Protein AF-A0A660QHD5-F1 (afdb_monomer_lite)

Structure (mmCIF, N/CA/C/O backbone):
data_AF-A0A660QHD5-F1
#
_entry.id   AF-A0A660QHD5-F1
#
loop_
_atom_site.group_PDB
_atom_site.id
_atom_site.type_symbol
_atom_site.label_atom_id
_atom_site.label_alt_id
_atom_site.label_comp_id
_atom_site.label_asym_id
_atom_site.label_entity_id
_atom_site.label_seq_id
_atom_site.pdbx_PDB_ins_code
_atom_site.Cartn_x
_atom_site.Cartn_y
_atom_site.Cartn_z
_atom_site.occupancy
_atom_site.B_iso_or_equiv
_atom_site.auth_seq_id
_atom_site.auth_comp_id
_atom_site.auth_asym_id
_atom_site.auth_atom_id
_atom_site.pdbx_PDB_model_num
ATOM 1 N N . PRO A 1 1 ? -28.240 9.156 -3.556 1.00 62.09 1 PRO A N 1
ATOM 2 C CA . PRO A 1 1 ? -27.267 8.287 -4.270 1.00 62.09 1 PRO A CA 1
ATOM 3 C C . PRO A 1 1 ? -25.881 8.454 -3.629 1.00 62.09 1 PRO A C 1
ATOM 5 O O . PRO A 1 1 ? -25.528 9.585 -3.309 1.00 62.09 1 PRO A O 1
ATOM 8 N N . ILE A 1 2 ? -25.130 7.370 -3.405 1.00 67.56 2 ILE A N 1
ATOM 9 C CA . ILE A 1 2 ? -23.756 7.435 -2.871 1.00 67.56 2 ILE A CA 1
ATOM 10 C C . ILE A 1 2 ? -22.797 7.793 -4.011 1.00 67.56 2 ILE A C 1
ATOM 12 O O . ILE A 1 2 ? -22.868 7.207 -5.089 1.00 67.56 2 ILE A O 1
ATOM 16 N N . ARG A 1 3 ? -21.908 8.764 -3.779 1.00 69.94 3 ARG A N 1
ATOM 17 C CA . ARG A 1 3 ? -20.845 9.154 -4.711 1.00 69.94 3 ARG A CA 1
ATOM 18 C C . ARG A 1 3 ? -19.514 9.093 -3.973 1.00 69.94 3 ARG A C 1
ATOM 20 O O . ARG A 1 3 ? -19.281 9.891 -3.073 1.00 69.94 3 ARG A O 1
ATOM 27 N N . ILE A 1 4 ? -18.654 8.172 -4.387 1.00 75.94 4 ILE A N 1
ATOM 28 C CA . ILE A 1 4 ? -17.278 8.049 -3.906 1.00 75.94 4 ILE A CA 1
ATOM 29 C C . ILE A 1 4 ? -16.394 8.382 -5.103 1.00 75.94 4 ILE A C 1
ATOM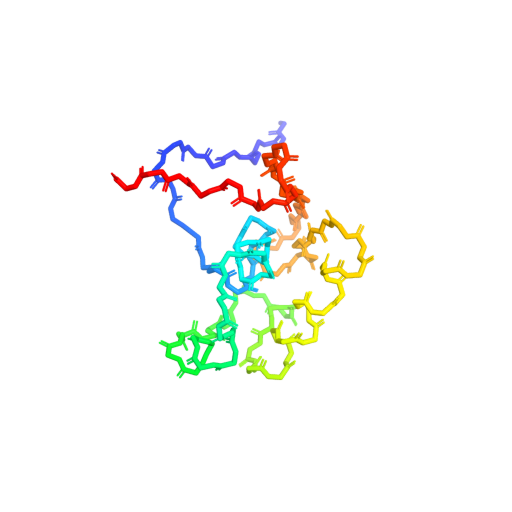 31 O O . ILE A 1 4 ? -16.367 7.639 -6.080 1.00 75.94 4 ILE A O 1
ATOM 35 N N . ALA A 1 5 ? -15.766 9.554 -5.077 1.00 71.94 5 ALA A N 1
ATOM 36 C CA . ALA A 1 5 ? -14.899 10.012 -6.155 1.00 71.94 5 ALA A CA 1
ATOM 37 C C . ALA A 1 5 ? -13.766 10.863 -5.582 1.00 71.94 5 ALA A C 1
ATOM 39 O O . ALA A 1 5 ? -14.017 11.925 -5.011 1.00 71.94 5 ALA A O 1
ATOM 40 N N . ALA A 1 6 ? -12.529 10.412 -5.774 1.00 78.44 6 ALA A N 1
ATOM 41 C CA . ALA A 1 6 ? -11.354 11.253 -5.604 1.00 78.44 6 ALA A CA 1
ATOM 42 C C . ALA A 1 6 ? -11.258 12.198 -6.811 1.00 78.44 6 ALA A C 1
ATOM 44 O O . ALA A 1 6 ? -11.342 11.762 -7.961 1.00 78.44 6 ALA A O 1
ATOM 45 N N . ARG A 1 7 ? -11.115 13.501 -6.565 1.00 85.62 7 ARG A N 1
ATOM 46 C CA . ARG A 1 7 ? -10.837 14.468 -7.638 1.00 85.62 7 ARG A CA 1
ATOM 47 C C . ARG A 1 7 ? -9.353 14.392 -8.017 1.00 85.62 7 ARG A C 1
ATOM 49 O O . ARG A 1 7 ? -8.547 14.066 -7.144 1.00 85.62 7 ARG A O 1
ATOM 56 N N . PRO A 1 8 ? -8.959 14.718 -9.259 1.00 86.75 8 PRO A N 1
ATOM 57 C CA . PRO A 1 8 ? -7.546 14.881 -9.597 1.00 86.75 8 PRO A CA 1
ATOM 58 C C . PRO A 1 8 ? -6.828 15.773 -8.573 1.00 86.75 8 PRO A C 1
ATOM 60 O O . PRO A 1 8 ? -7.369 16.800 -8.168 1.00 86.75 8 PRO A O 1
ATOM 63 N N . GLY A 1 9 ? -5.648 15.342 -8.119 1.00 87.00 9 GLY A N 1
ATOM 64 C CA . GLY A 1 9 ? -4.891 16.008 -7.052 1.00 87.00 9 GLY A CA 1
ATOM 65 C C . GLY A 1 9 ? -5.296 15.630 -5.619 1.00 87.00 9 GLY A C 1
ATOM 66 O O . GLY A 1 9 ? -4.685 16.120 -4.675 1.00 87.00 9 GLY A O 1
ATOM 67 N N . THR A 1 10 ? -6.289 14.755 -5.424 1.00 88.56 10 THR A N 1
ATOM 68 C CA . THR A 1 10 ? -6.606 14.209 -4.091 1.00 88.56 10 THR A CA 1
ATOM 69 C C . THR A 1 10 ? -5.465 13.310 -3.624 1.00 88.56 10 THR A C 1
ATOM 71 O O . THR A 1 10 ? -5.107 12.359 -4.319 1.00 88.56 10 THR A O 1
ATOM 74 N N . LEU A 1 11 ? -4.925 13.593 -2.440 1.00 88.62 11 LEU A N 1
ATOM 75 C CA . LEU A 1 11 ? -3.916 12.761 -1.794 1.00 88.62 11 LEU A CA 1
ATOM 76 C C . LEU A 1 11 ? -4.585 11.763 -0.851 1.00 88.62 11 LEU A C 1
ATOM 78 O O . LEU A 1 11 ? -5.553 12.093 -0.168 1.00 88.62 11 LEU A O 1
ATOM 82 N N . VAL A 1 12 ? -4.052 10.549 -0.833 1.00 90.44 12 VAL A N 1
ATOM 83 C CA . VAL A 1 12 ? -4.453 9.466 0.063 1.00 90.44 12 VAL A CA 1
ATOM 84 C C . VAL A 1 12 ? -3.198 8.788 0.577 1.00 90.44 12 VAL A C 1
ATOM 86 O O . VAL A 1 12 ? -2.187 8.738 -0.131 1.00 90.44 12 VAL A O 1
ATOM 89 N N . ASP A 1 13 ? -3.267 8.240 1.785 1.00 95.12 13 ASP A N 1
ATOM 90 C CA . ASP A 1 13 ? -2.113 7.561 2.346 1.00 95.12 13 ASP A CA 1
ATOM 91 C C . ASP A 1 13 ? -1.817 6.277 1.568 1.00 95.12 13 ASP A C 1
ATOM 93 O O . ASP A 1 13 ? -2.692 5.487 1.183 1.00 95.12 13 ASP A O 1
ATOM 97 N N . ILE A 1 14 ? -0.536 6.110 1.261 1.00 95.75 14 ILE A N 1
ATOM 98 C CA . ILE A 1 14 ? -0.086 5.147 0.262 1.00 95.75 14 ILE A CA 1
ATOM 99 C C . ILE A 1 14 ? -0.231 3.697 0.743 1.00 95.75 14 ILE A C 1
ATOM 101 O O . ILE A 1 14 ? -0.412 2.792 -0.069 1.00 95.75 14 ILE A O 1
ATOM 105 N N . HIS A 1 15 ? -0.184 3.461 2.056 1.00 97.56 15 HIS A N 1
ATOM 106 C CA . HIS A 1 15 ? -0.252 2.120 2.641 1.00 97.56 15 HIS A CA 1
ATOM 107 C C . HIS A 1 15 ? -1.665 1.537 2.673 1.00 97.56 15 HIS A C 1
ATOM 109 O O . HIS A 1 15 ? -1.806 0.315 2.712 1.00 97.56 15 HIS A O 1
ATOM 115 N N . CYS A 1 16 ? -2.696 2.383 2.644 1.00 96.56 16 CYS A N 1
ATOM 116 C CA . CYS A 1 16 ? -4.087 1.980 2.858 1.00 96.56 16 CYS A CA 1
ATOM 117 C C . CYS A 1 16 ? -5.023 2.326 1.694 1.00 96.56 16 CYS A C 1
ATOM 119 O O . CYS A 1 16 ? -6.236 2.247 1.837 1.00 96.56 16 CYS A O 1
ATOM 121 N N . SER A 1 17 ? -4.479 2.692 0.533 1.00 96.19 17 SER A N 1
ATOM 122 C CA . SER A 1 17 ? -5.245 2.890 -0.700 1.00 96.19 17 SER A CA 1
ATOM 123 C C . SER A 1 17 ? -4.873 1.838 -1.743 1.00 96.19 17 SER A C 1
ATOM 125 O O . SER A 1 17 ? -3.717 1.430 -1.849 1.00 96.19 17 SER A O 1
ATOM 127 N N . SER A 1 18 ? -5.838 1.405 -2.558 1.00 96.38 18 SER A N 1
ATOM 128 C CA . SER A 1 18 ? -5.584 0.403 -3.608 1.00 96.38 18 SER A CA 1
ATOM 129 C C . SER A 1 18 ? -4.494 0.857 -4.595 1.00 96.38 18 SER A C 1
ATOM 131 O O . SER A 1 18 ? -3.545 0.119 -4.851 1.00 96.38 18 SER A O 1
ATOM 133 N N . THR A 1 19 ? -4.551 2.100 -5.083 1.00 95.25 19 THR A N 1
ATOM 134 C CA . THR A 1 19 ? -3.509 2.677 -5.952 1.00 95.25 19 THR A CA 1
ATOM 135 C C . THR A 1 19 ? -2.154 2.766 -5.252 1.00 95.25 19 THR A C 1
ATOM 137 O O . THR A 1 19 ? -1.132 2.430 -5.851 1.00 95.25 19 THR A O 1
ATOM 140 N N . GLY A 1 20 ? -2.126 3.179 -3.981 1.00 95.69 20 GLY A N 1
ATOM 141 C CA . GLY A 1 20 ? -0.888 3.265 -3.212 1.00 95.69 20 GLY A CA 1
ATOM 142 C C . GLY A 1 20 ? -0.230 1.901 -3.010 1.00 95.69 20 GLY A C 1
ATOM 143 O O . GLY A 1 20 ? 0.973 1.758 -3.217 1.00 95.69 20 GLY A O 1
ATOM 144 N N . LYS A 1 21 ? -1.019 0.859 -2.743 1.00 97.44 21 LYS A N 1
ATOM 145 C CA . LYS A 1 21 ? -0.530 -0.523 -2.664 1.00 97.44 21 LYS A CA 1
ATOM 146 C C . LYS A 1 21 ? 0.032 -1.035 -3.987 1.00 97.44 21 LYS A C 1
ATOM 148 O O . LYS A 1 21 ? 1.087 -1.664 -3.980 1.00 97.44 21 LYS A O 1
ATOM 153 N N . VAL A 1 22 ? -0.615 -0.735 -5.119 1.00 97.50 22 VAL A N 1
ATOM 154 C CA . VAL A 1 22 ? -0.049 -1.026 -6.451 1.00 97.50 22 VAL A CA 1
ATOM 155 C C . VAL A 1 22 ? 1.300 -0.325 -6.616 1.00 97.50 22 VAL A C 1
ATOM 157 O O . VAL A 1 22 ? 2.271 -0.951 -7.039 1.00 97.50 22 VAL A O 1
ATOM 160 N N . PHE A 1 23 ? 1.398 0.945 -6.227 1.00 96.31 23 PHE A N 1
ATOM 161 C CA . PHE A 1 23 ? 2.654 1.686 -6.305 1.00 96.31 23 PHE A CA 1
ATOM 162 C C . PHE A 1 23 ? 3.745 1.061 -5.420 1.00 96.31 23 PHE A C 1
ATOM 164 O O . PHE A 1 23 ? 4.845 0.776 -5.890 1.00 96.31 23 PHE A O 1
ATOM 171 N N . LEU A 1 24 ? 3.442 0.747 -4.162 1.00 97.00 24 LEU A N 1
ATOM 172 C CA . LEU A 1 24 ? 4.379 0.065 -3.266 1.00 97.00 24 LEU A CA 1
ATOM 173 C C . LEU A 1 24 ? 4.826 -1.302 -3.809 1.00 97.00 24 LEU A C 1
ATOM 175 O O . LEU A 1 24 ? 5.980 -1.694 -3.633 1.00 97.00 24 LEU A O 1
ATOM 179 N N . ALA A 1 25 ? 3.928 -2.025 -4.479 1.00 97.50 25 ALA A N 1
ATOM 180 C CA . ALA A 1 25 ? 4.201 -3.354 -5.002 1.00 97.50 25 ALA A CA 1
ATOM 181 C C . ALA A 1 25 ? 5.042 -3.349 -6.280 1.00 97.50 25 ALA A C 1
ATOM 183 O O . ALA A 1 25 ? 5.972 -4.152 -6.390 1.00 97.50 25 ALA A O 1
ATOM 184 N N . PHE A 1 26 ? 4.751 -2.465 -7.230 1.00 96.69 26 PHE A N 1
ATOM 185 C CA . PHE A 1 26 ? 5.350 -2.523 -8.567 1.00 96.69 26 PHE A CA 1
ATOM 186 C C . PHE A 1 26 ? 6.326 -1.382 -8.867 1.00 96.69 26 PHE A C 1
ATOM 188 O O . PHE A 1 26 ? 7.122 -1.502 -9.794 1.00 96.69 26 PHE A O 1
ATOM 195 N N . CYS A 1 27 ? 6.292 -0.297 -8.091 1.00 95.25 27 CYS A N 1
ATOM 196 C CA . CYS A 1 27 ? 7.059 0.916 -8.371 1.00 95.25 27 CYS A CA 1
ATOM 197 C C . CYS A 1 27 ? 8.195 1.172 -7.372 1.00 95.25 27 CYS A C 1
ATOM 199 O O . CYS A 1 27 ? 9.153 1.858 -7.721 1.00 95.25 27 CYS A O 1
ATOM 201 N N . ILE A 1 28 ? 8.121 0.618 -6.156 1.00 96.00 28 ILE A N 1
ATOM 202 C CA . ILE A 1 28 ? 9.150 0.791 -5.124 1.00 96.00 28 ILE A CA 1
ATOM 203 C C . ILE A 1 28 ? 10.119 -0.408 -5.101 1.00 96.00 28 ILE A C 1
ATOM 205 O O . ILE A 1 28 ? 9.698 -1.515 -4.754 1.00 96.00 28 ILE A O 1
ATOM 209 N N . PRO A 1 29 ? 11.424 -0.210 -5.389 1.00 94.50 29 PRO A N 1
ATOM 210 C CA . PRO A 1 29 ? 12.417 -1.291 -5.367 1.00 94.50 29 PRO A CA 1
ATOM 211 C C . PRO A 1 29 ? 12.687 -1.856 -3.965 1.00 94.50 29 PRO A C 1
ATOM 213 O O . PRO A 1 29 ? 12.806 -3.066 -3.792 1.00 94.50 29 PRO A O 1
ATOM 216 N N . GLU A 1 30 ? 12.741 -0.990 -2.946 1.00 97.31 30 GLU A N 1
ATOM 217 C CA . GLU A 1 30 ? 13.000 -1.362 -1.547 1.00 97.31 30 GLU A CA 1
ATOM 218 C C . GLU A 1 30 ? 11.786 -1.054 -0.646 1.00 97.31 30 GLU A C 1
ATOM 220 O O . GLU A 1 30 ? 11.847 -0.163 0.212 1.00 97.31 30 GLU A O 1
ATOM 225 N N . PRO A 1 31 ? 10.657 -1.777 -0.796 1.00 96.62 31 PRO A N 1
ATOM 226 C CA . PRO A 1 31 ? 9.401 -1.427 -0.132 1.00 96.62 31 PRO A CA 1
ATOM 227 C C . PRO A 1 31 ? 9.520 -1.439 1.390 1.00 96.62 31 PRO A C 1
ATOM 229 O O . PRO A 1 31 ? 8.946 -0.583 2.052 1.00 96.62 31 PRO A O 1
ATOM 232 N N . ARG A 1 32 ? 10.322 -2.344 1.967 1.00 97.94 32 ARG A N 1
ATOM 233 C CA . ARG A 1 32 ? 10.551 -2.384 3.420 1.00 97.94 32 ARG A CA 1
ATOM 234 C C . ARG A 1 32 ? 11.223 -1.111 3.928 1.00 97.94 32 ARG A C 1
ATOM 236 O O . ARG A 1 32 ? 10.840 -0.616 4.983 1.00 97.94 32 ARG A O 1
ATOM 243 N N . LYS A 1 33 ? 12.234 -0.603 3.218 1.00 98.19 33 LYS A N 1
ATOM 244 C CA . LYS A 1 33 ? 12.943 0.621 3.611 1.00 98.19 33 LYS A CA 1
ATOM 245 C C . LYS A 1 33 ? 12.024 1.831 3.488 1.00 98.19 33 LYS A C 1
ATOM 247 O O . LYS A 1 33 ? 11.980 2.632 4.410 1.00 98.19 33 LYS A O 1
ATOM 252 N N . PHE A 1 34 ? 11.249 1.899 2.408 1.0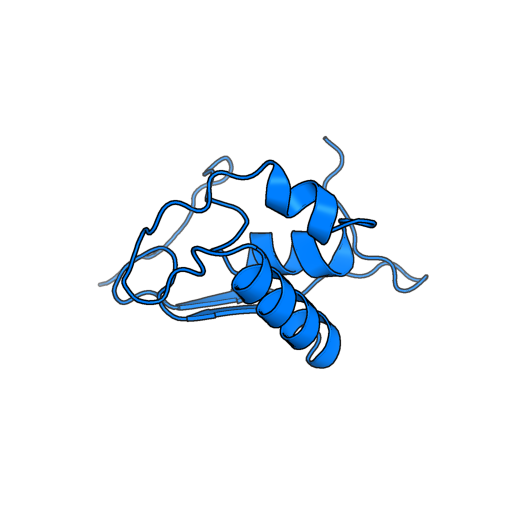0 97.81 34 PHE A N 1
ATOM 253 C CA . PHE A 1 34 ? 10.258 2.951 2.197 1.00 97.81 34 PHE A CA 1
ATOM 254 C C . PHE A 1 34 ? 9.150 2.927 3.260 1.00 97.81 34 PHE A C 1
ATOM 256 O O . PHE A 1 34 ? 8.860 3.942 3.872 1.00 97.81 34 PHE A O 1
ATOM 263 N N . CYS A 1 35 ? 8.583 1.759 3.576 1.00 97.69 35 CYS A N 1
ATOM 264 C CA . CYS A 1 35 ? 7.521 1.656 4.582 1.00 97.69 35 CYS A CA 1
ATOM 265 C C . CYS A 1 35 ? 7.986 2.062 5.987 1.00 97.69 35 CYS A C 1
ATOM 267 O O . CYS A 1 35 ? 7.181 2.550 6.769 1.00 97.69 35 CYS A O 1
ATOM 269 N N . LYS A 1 36 ? 9.278 1.910 6.311 1.00 98.06 36 LYS A N 1
ATOM 270 C CA . LYS A 1 36 ? 9.844 2.388 7.585 1.00 98.06 36 LYS A CA 1
ATOM 271 C C . LYS A 1 36 ? 9.868 3.915 7.714 1.00 98.06 36 LYS A C 1
ATOM 273 O O . LYS A 1 36 ? 10.069 4.399 8.821 1.00 98.06 36 LYS A O 1
ATOM 278 N N . THR A 1 37 ? 9.707 4.661 6.619 1.00 97.69 37 THR A N 1
ATOM 279 C CA . THR A 1 37 ? 9.650 6.132 6.638 1.00 97.69 37 THR A CA 1
ATOM 280 C C . THR A 1 37 ? 8.221 6.670 6.591 1.00 97.69 37 THR A C 1
ATOM 282 O O . THR A 1 37 ? 8.045 7.884 6.591 1.00 97.69 37 THR A O 1
ATOM 285 N N . LEU A 1 38 ? 7.214 5.798 6.489 1.00 96.75 38 LEU A N 1
ATOM 286 C CA . LEU A 1 38 ? 5.813 6.198 6.406 1.00 96.75 38 LEU A CA 1
ATOM 287 C C . LEU A 1 38 ? 5.204 6.365 7.796 1.00 96.75 38 LEU A C 1
ATOM 289 O O . LEU A 1 38 ? 5.497 5.597 8.712 1.00 96.75 38 LEU A O 1
ATOM 293 N N . ASP A 1 39 ? 4.289 7.322 7.908 1.00 96.50 39 ASP A N 1
ATOM 294 C CA . ASP A 1 39 ? 3.292 7.320 8.969 1.00 96.50 39 ASP A CA 1
ATOM 295 C C . ASP A 1 39 ? 2.206 6.294 8.612 1.00 96.50 39 ASP A C 1
ATOM 297 O O . ASP A 1 39 ? 1.479 6.453 7.633 1.00 96.50 39 ASP A O 1
ATOM 301 N N . LEU A 1 40 ? 2.127 5.210 9.386 1.00 97.69 40 LEU A N 1
ATOM 302 C CA . LEU A 1 40 ? 1.138 4.142 9.211 1.00 97.69 40 LEU A CA 1
ATOM 303 C C . LEU A 1 40 ? -0.073 4.352 10.127 1.00 97.69 40 LEU A C 1
ATOM 305 O O . LEU A 1 40 ? -0.577 3.408 10.742 1.00 97.69 40 LEU A O 1
ATOM 309 N N . SER A 1 41 ? -0.521 5.601 10.234 1.00 96.81 41 SER A N 1
ATOM 310 C CA . SER A 1 41 ? -1.671 5.975 11.047 1.00 96.81 41 SER A CA 1
ATOM 311 C C . SER A 1 41 ? -2.929 5.183 10.656 1.00 96.81 41 SER A C 1
ATOM 313 O O . SER A 1 41 ? -3.182 4.942 9.468 1.00 96.81 41 SER A O 1
ATOM 315 N N . PRO A 1 42 ? -3.726 4.741 11.646 1.00 97.81 42 PRO A N 1
ATOM 316 C CA . PRO A 1 42 ? -4.975 4.043 11.391 1.00 97.81 42 PRO A CA 1
ATOM 317 C C . PRO A 1 42 ? -6.044 5.016 10.883 1.00 97.81 42 PRO A C 1
ATOM 319 O O . PRO A 1 42 ? -6.316 6.031 11.517 1.00 97.81 42 PRO A O 1
ATOM 322 N N . HIS A 1 43 ? -6.718 4.652 9.793 1.00 96.56 43 HIS A N 1
ATOM 323 C CA . HIS A 1 43 ? -7.924 5.344 9.310 1.00 96.56 43 HIS A CA 1
ATOM 324 C C . HIS A 1 43 ? -9.198 4.567 9.649 1.00 96.56 43 HIS A C 1
ATOM 326 O O . HIS A 1 43 ? -10.275 5.126 9.846 1.00 96.56 43 HIS A O 1
ATOM 332 N N . THR A 1 44 ? -9.068 3.248 9.750 1.00 97.00 44 THR A N 1
ATOM 333 C CA . THR A 1 44 ? -10.125 2.297 10.076 1.00 97.00 44 THR A CA 1
ATOM 334 C C . THR A 1 44 ? -9.545 1.143 10.898 1.00 97.00 44 THR A C 1
ATOM 336 O O . THR A 1 44 ? -8.334 1.008 11.066 1.00 97.00 44 THR A O 1
ATOM 339 N N . LYS A 1 45 ? -10.412 0.237 11.358 1.00 97.31 45 LYS A N 1
ATOM 340 C CA . LYS A 1 45 ? -9.988 -1.011 12.012 1.00 97.31 45 LYS A CA 1
ATOM 341 C C . LYS A 1 45 ? -9.244 -1.989 11.086 1.00 97.31 45 LYS A C 1
ATOM 343 O O . LYS A 1 45 ? -8.630 -2.920 11.592 1.00 97.31 45 LYS A O 1
ATOM 348 N N . ASN A 1 46 ? -9.344 -1.814 9.765 1.00 97.56 46 ASN A N 1
ATOM 349 C CA . ASN A 1 46 ? -8.708 -2.696 8.785 1.00 97.56 46 ASN A CA 1
ATOM 350 C C . ASN A 1 46 ? -7.383 -2.118 8.263 1.00 97.56 46 ASN A C 1
ATOM 352 O O . ASN A 1 46 ? -6.640 -2.835 7.600 1.00 97.56 46 ASN A O 1
ATOM 356 N N . THR A 1 47 ? -7.071 -0.847 8.554 1.00 98.38 47 THR A N 1
ATOM 357 C CA . THR A 1 47 ? -5.829 -0.206 8.106 1.00 98.38 47 THR A CA 1
ATOM 358 C C . THR A 1 47 ? -4.608 -1.005 8.557 1.00 98.38 47 THR A C 1
ATOM 360 O O . THR A 1 47 ? -4.461 -1.328 9.736 1.00 98.38 47 THR A O 1
ATOM 363 N N . HIS A 1 48 ? -3.691 -1.285 7.633 1.00 98.25 48 HIS A N 1
ATOM 364 C CA . HIS A 1 48 ? -2.403 -1.885 7.967 1.00 98.25 48 HIS A CA 1
ATOM 365 C C . HIS A 1 48 ? -1.512 -0.876 8.704 1.00 98.25 48 HIS A C 1
ATOM 367 O O . HIS A 1 48 ? -0.938 0.013 8.087 1.00 98.25 48 HIS A O 1
ATOM 373 N N . THR A 1 49 ? -1.364 -1.022 10.018 1.00 98.25 49 THR A N 1
ATOM 374 C CA . THR A 1 49 ? -0.614 -0.072 10.864 1.00 98.25 49 THR A CA 1
ATOM 375 C C . THR A 1 49 ? 0.830 -0.486 11.154 1.00 98.25 49 THR A C 1
ATOM 377 O O . THR A 1 49 ? 1.541 0.191 11.893 1.00 98.25 49 THR A O 1
ATOM 380 N N . THR A 1 50 ? 1.294 -1.604 10.589 1.00 98.56 50 THR A N 1
ATOM 381 C CA . THR A 1 50 ? 2.668 -2.095 10.761 1.00 98.56 50 THR A CA 1
ATOM 382 C C . THR A 1 50 ? 3.341 -2.319 9.418 1.00 98.56 50 THR A C 1
ATOM 384 O O . THR A 1 50 ? 2.697 -2.680 8.430 1.00 98.56 50 THR A O 1
ATOM 387 N N . VAL A 1 51 ? 4.664 -2.149 9.387 1.00 98.50 51 VAL A N 1
ATOM 388 C CA . VAL A 1 51 ? 5.470 -2.392 8.183 1.00 98.50 51 VAL A CA 1
ATOM 389 C C . VAL A 1 51 ? 5.269 -3.825 7.688 1.00 98.50 51 VAL A C 1
ATOM 391 O O . VAL A 1 51 ? 5.130 -4.053 6.491 1.00 98.50 51 VAL A O 1
ATOM 394 N N . GLU A 1 52 ? 5.196 -4.792 8.596 1.00 98.62 52 GLU A N 1
ATOM 395 C CA . GLU A 1 52 ? 4.979 -6.205 8.288 1.00 98.62 52 GLU A CA 1
ATOM 396 C C . GLU A 1 52 ? 3.618 -6.448 7.624 1.00 98.62 52 GLU A C 1
ATOM 398 O O . GLU A 1 52 ? 3.552 -7.175 6.632 1.00 98.62 52 GLU A O 1
ATOM 403 N N . ALA A 1 53 ? 2.548 -5.812 8.115 1.00 98.44 53 ALA A N 1
ATOM 404 C CA . ALA A 1 53 ? 1.222 -5.924 7.510 1.00 98.44 53 ALA A CA 1
ATOM 405 C C . ALA A 1 53 ? 1.191 -5.317 6.099 1.00 98.44 53 ALA A C 1
ATOM 407 O O . ALA A 1 53 ? 0.675 -5.935 5.165 1.00 98.44 53 ALA A O 1
ATOM 408 N N . VAL A 1 54 ? 1.811 -4.146 5.914 1.00 98.44 54 VAL A N 1
ATOM 409 C CA . VAL A 1 54 ? 1.925 -3.508 4.593 1.00 98.44 54 VAL A CA 1
ATOM 410 C C . VAL A 1 54 ? 2.722 -4.390 3.629 1.00 98.44 54 VAL A C 1
ATOM 412 O O . VAL A 1 54 ? 2.293 -4.605 2.497 1.00 98.44 54 VAL A O 1
ATOM 415 N N . LEU A 1 55 ? 3.843 -4.962 4.077 1.00 98.56 55 LEU A N 1
ATOM 416 C CA . LEU A 1 55 ? 4.670 -5.851 3.257 1.00 98.56 55 LEU A CA 1
ATOM 417 C C . LEU A 1 55 ? 3.947 -7.132 2.848 1.00 98.56 55 LEU A C 1
ATOM 419 O O . LEU A 1 55 ? 4.091 -7.558 1.703 1.00 98.56 55 LEU A O 1
ATOM 423 N N . LYS A 1 56 ? 3.136 -7.710 3.738 1.00 98.38 56 LYS A N 1
ATOM 424 C CA . LYS A 1 56 ? 2.281 -8.848 3.392 1.00 98.38 56 LYS A CA 1
ATOM 425 C C . LYS A 1 56 ? 1.281 -8.470 2.294 1.00 98.38 56 LYS A C 1
ATOM 427 O O . LYS A 1 56 ? 1.168 -9.178 1.297 1.00 98.38 56 LYS A O 1
ATOM 432 N N . GLY A 1 57 ? 0.630 -7.312 2.425 1.00 97.81 57 GLY A N 1
ATOM 433 C CA . GLY A 1 57 ? -0.278 -6.796 1.396 1.00 97.81 57 GLY A CA 1
ATOM 434 C C . GLY A 1 57 ? 0.415 -6.521 0.055 1.00 97.81 57 GLY A C 1
ATOM 435 O O . GLY A 1 57 ? -0.170 -6.745 -1.005 1.00 97.81 57 GLY A O 1
ATOM 436 N N . ILE A 1 58 ? 1.677 -6.081 0.076 1.00 98.19 58 ILE A N 1
ATOM 437 C CA . ILE A 1 58 ? 2.504 -5.912 -1.130 1.00 98.19 58 ILE A CA 1
ATOM 438 C C . ILE A 1 58 ? 2.769 -7.260 -1.812 1.00 98.19 58 ILE A C 1
ATOM 440 O O . ILE A 1 58 ? 2.656 -7.358 -3.035 1.00 98.19 58 ILE A O 1
ATOM 444 N N . GLU A 1 59 ? 3.115 -8.298 -1.051 1.00 98.19 59 GLU A N 1
ATOM 445 C CA . GLU A 1 59 ? 3.347 -9.641 -1.593 1.00 98.19 59 GLU A CA 1
ATOM 446 C C . GLU A 1 59 ? 2.074 -10.225 -2.220 1.00 98.19 59 GLU A C 1
ATOM 448 O O . GLU A 1 59 ? 2.105 -10.702 -3.357 1.00 98.19 59 GLU A O 1
ATOM 453 N N . GLU A 1 60 ? 0.941 -10.108 -1.526 1.00 98.06 60 GLU A N 1
ATOM 454 C CA . GLU A 1 60 ? -0.374 -10.506 -2.041 1.00 98.06 60 GLU A CA 1
ATOM 455 C C . GLU A 1 60 ? -0.711 -9.756 -3.339 1.00 98.06 60 GLU A C 1
ATOM 457 O O . GLU A 1 60 ? -1.093 -10.375 -4.334 1.00 98.06 60 GLU A O 1
ATOM 462 N N . THR A 1 61 ? -0.465 -8.442 -3.367 1.00 98.06 61 THR A N 1
ATOM 463 C CA . THR A 1 61 ? -0.672 -7.588 -4.546 1.00 98.06 61 THR A CA 1
ATOM 464 C C .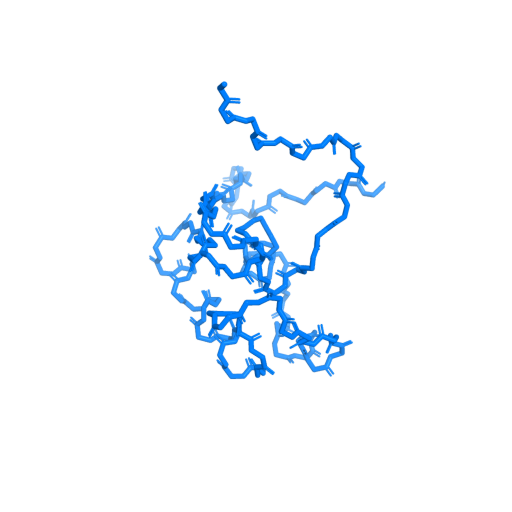 THR A 1 61 ? 0.162 -8.048 -5.744 1.00 98.06 61 THR A C 1
ATOM 466 O O . THR A 1 61 ? -0.358 -8.158 -6.856 1.00 98.06 61 THR A O 1
ATOM 469 N N . ARG A 1 62 ? 1.446 -8.369 -5.532 1.00 97.25 62 ARG A N 1
ATOM 470 C CA . ARG A 1 62 ? 2.331 -8.895 -6.588 1.00 97.25 62 ARG A CA 1
ATOM 471 C C . ARG A 1 62 ? 1.844 -10.239 -7.115 1.00 97.25 62 ARG A C 1
ATOM 473 O O . ARG A 1 62 ? 1.848 -10.448 -8.323 1.00 97.25 62 ARG A O 1
ATOM 480 N N . LYS A 1 63 ? 1.415 -11.130 -6.217 1.00 97.88 63 LYS A N 1
ATOM 481 C CA . LYS A 1 63 ? 0.943 -12.474 -6.569 1.00 97.88 63 LYS A CA 1
ATOM 482 C C . LYS A 1 63 ? -0.333 -12.440 -7.413 1.00 97.88 63 LYS A C 1
ATOM 484 O O . LYS A 1 63 ? -0.458 -13.242 -8.333 1.00 97.88 63 LYS A O 1
ATOM 489 N N . GLN A 1 64 ? -1.272 -11.549 -7.096 1.00 97.44 64 GLN A N 1
ATOM 490 C CA . GLN A 1 64 ? -2.574 -11.491 -7.775 1.00 97.44 64 GLN A CA 1
ATOM 491 C C . GLN A 1 64 ? -2.623 -10.512 -8.960 1.00 97.44 64 GLN A C 1
ATOM 493 O O . GLN A 1 64 ? -3.521 -10.611 -9.791 1.00 97.44 64 GLN A O 1
ATOM 498 N N . GLY A 1 65 ? -1.676 -9.573 -9.057 1.00 97.25 65 GLY A N 1
ATOM 499 C CA . GLY A 1 65 ? -1.612 -8.592 -10.148 1.00 97.25 65 GLY A CA 1
ATOM 500 C C . GLY A 1 65 ? -2.522 -7.370 -9.973 1.00 97.25 65 GLY A C 1
ATOM 501 O O . GLY A 1 65 ? -2.642 -6.561 -10.887 1.00 97.25 65 GLY A O 1
ATOM 502 N N . TYR A 1 66 ? -3.152 -7.208 -8.812 1.00 98.06 66 TYR A N 1
ATOM 503 C CA . TYR A 1 66 ? -3.979 -6.056 -8.444 1.00 98.06 66 TYR A CA 1
ATOM 504 C C . TYR A 1 66 ? -3.908 -5.830 -6.930 1.00 98.06 66 TYR A C 1
ATOM 506 O O . TYR A 1 66 ? -3.469 -6.708 -6.193 1.00 98.06 66 TYR A O 1
ATOM 514 N N . ALA A 1 67 ? -4.342 -4.675 -6.438 1.00 98.00 67 ALA A N 1
ATOM 515 C CA . ALA A 1 67 ? -4.469 -4.393 -5.013 1.00 98.00 67 ALA A CA 1
ATOM 516 C C . ALA A 1 67 ? -5.907 -4.026 -4.657 1.00 98.00 67 ALA A C 1
ATOM 518 O O . ALA A 1 67 ? -6.6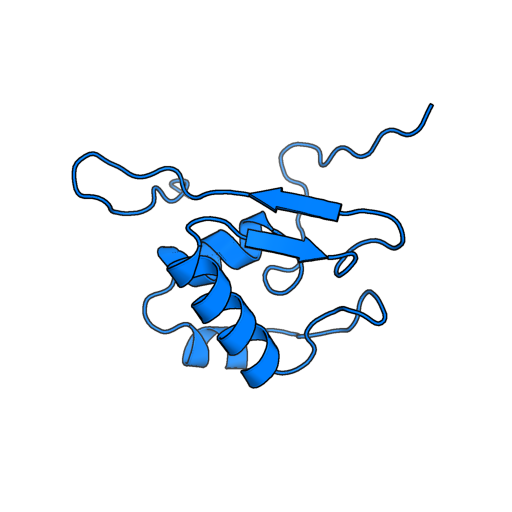15 -3.405 -5.452 1.00 98.00 67 ALA A O 1
ATOM 519 N N . MET A 1 68 ? -6.303 -4.357 -3.431 1.00 96.94 68 MET A N 1
ATOM 520 C CA . MET A 1 68 ? -7.576 -3.948 -2.852 1.00 96.94 68 MET A CA 1
ATOM 521 C C . MET A 1 68 ? -7.343 -3.083 -1.615 1.00 96.94 68 MET A C 1
ATOM 52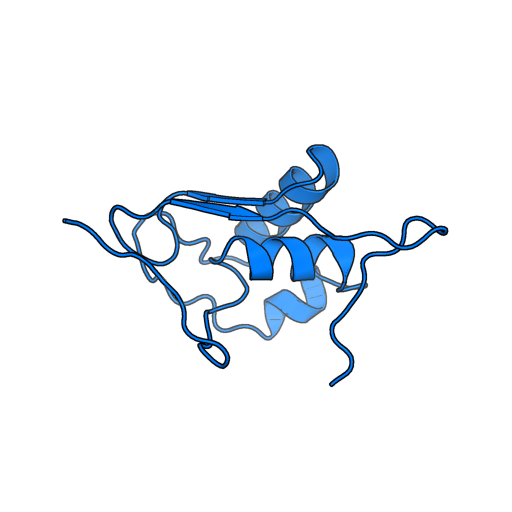3 O O . MET A 1 68 ? -6.414 -3.316 -0.839 1.00 96.94 68 MET A O 1
ATOM 527 N N . ASP A 1 69 ? -8.189 -2.074 -1.470 1.00 95.75 69 ASP A N 1
ATOM 528 C CA . ASP A 1 69 ? -8.453 -1.375 -0.215 1.00 95.75 69 ASP A CA 1
ATOM 529 C C . ASP A 1 69 ? -9.718 -2.011 0.372 1.00 95.75 69 ASP A C 1
ATOM 531 O O . ASP A 1 69 ? -10.824 -1.802 -0.140 1.00 95.75 69 ASP A O 1
ATOM 535 N N . GLU A 1 70 ? -9.537 -2.852 1.391 1.00 96.50 70 GLU A N 1
ATOM 536 C CA . GLU A 1 70 ? -10.593 -3.630 2.047 1.00 96.50 70 GLU A CA 1
ATOM 537 C C . GLU A 1 70 ? -11.202 -2.862 3.226 1.00 96.50 70 GLU A C 1
ATOM 539 O O . GLU A 1 70 ? -11.244 -3.336 4.365 1.00 96.50 70 GLU A O 1
ATOM 544 N N . VAL A 1 71 ? -11.722 -1.665 2.942 1.00 96.62 71 VAL A N 1
ATOM 545 C CA . VAL A 1 71 ? -12.241 -0.737 3.962 1.00 96.62 71 VAL A CA 1
ATOM 546 C C . VAL A 1 71 ? -11.128 -0.271 4.892 1.00 96.62 71 VAL A C 1
ATOM 548 O O . VAL A 1 71 ? -11.290 -0.239 6.106 1.00 96.62 71 VAL A O 1
ATOM 551 N N . GLU A 1 72 ? -9.976 0.053 4.319 1.00 97.12 72 GLU A N 1
ATOM 552 C CA . GLU A 1 72 ? -8.769 0.441 5.035 1.00 97.12 72 GLU A CA 1
ATOM 553 C C . GLU A 1 72 ? -8.640 1.951 5.156 1.00 97.12 72 GLU A C 1
ATOM 555 O O . GLU A 1 72 ? -8.170 2.401 6.198 1.00 97.12 72 GLU A O 1
ATOM 560 N N . TYR A 1 73 ? -9.069 2.721 4.149 1.00 95.25 73 TYR A N 1
ATOM 561 C CA . TYR A 1 73 ? -8.986 4.187 4.181 1.00 95.25 73 TYR A CA 1
ATOM 562 C C . TYR A 1 73 ? -10.292 4.862 4.619 1.00 95.25 73 TYR A C 1
ATOM 564 O O . TYR A 1 73 ? -10.287 5.685 5.528 1.00 95.25 73 TYR A O 1
ATOM 572 N N . VAL A 1 74 ? -11.435 4.502 4.022 1.00 93.75 74 VAL A N 1
ATOM 573 C CA . VAL A 1 74 ? -12.739 5.097 4.371 1.00 93.75 74 VAL A CA 1
ATOM 574 C C . VAL A 1 74 ? -13.719 4.002 4.802 1.00 93.75 74 VAL A C 1
ATOM 576 O O . VAL A 1 74 ? -13.944 3.057 4.042 1.00 93.75 74 VAL A O 1
ATOM 579 N N . PRO A 1 75 ? -14.359 4.111 5.985 1.00 93.75 75 PRO A N 1
ATOM 580 C CA . PRO A 1 75 ? -15.383 3.163 6.412 1.00 93.75 75 PRO A CA 1
ATOM 581 C C . PRO A 1 75 ? -16.497 2.984 5.372 1.00 93.75 75 PRO A C 1
ATOM 583 O O . PRO A 1 75 ? -17.062 3.951 4.868 1.00 93.75 75 PRO A O 1
ATOM 586 N N . GLY A 1 76 ? -16.834 1.729 5.071 1.00 92.31 76 GLY A N 1
ATOM 587 C CA . GLY A 1 76 ? -17.871 1.378 4.096 1.00 92.31 76 GLY A CA 1
ATOM 588 C C . GLY A 1 76 ? -17.454 1.504 2.626 1.00 92.31 76 GLY A C 1
ATOM 589 O O . GLY A 1 76 ? -18.295 1.296 1.753 1.00 92.31 76 GLY A O 1
ATOM 590 N N . VAL A 1 77 ? -16.187 1.811 2.335 1.00 93.31 77 VAL A N 1
ATOM 591 C CA . VAL A 1 77 ? -15.664 1.946 0.970 1.00 93.31 77 VAL A CA 1
ATOM 592 C C . VAL A 1 77 ? -14.658 0.844 0.682 1.00 93.31 77 VAL A C 1
ATOM 594 O O . VAL A 1 77 ? -13.775 0.586 1.488 1.00 93.31 77 VAL A O 1
ATOM 597 N N . ARG A 1 78 ? -14.775 0.212 -0.486 1.00 94.94 78 ARG A N 1
ATOM 598 C CA . ARG A 1 78 ? -13.748 -0.679 -1.030 1.00 94.94 78 ARG A CA 1
ATOM 599 C C . ARG A 1 78 ? -13.290 -0.163 -2.378 1.00 94.94 78 ARG A C 1
ATOM 601 O O . ARG A 1 78 ? -14.118 0.282 -3.174 1.00 94.94 78 ARG A O 1
ATOM 608 N N . CYS A 1 79 ? -11.995 -0.270 -2.642 1.00 94.69 79 CYS A N 1
ATOM 609 C CA . CYS A 1 79 ? -11.409 0.118 -3.922 1.00 94.69 79 CYS A CA 1
ATOM 610 C C . CYS A 1 79 ? -10.544 -1.016 -4.476 1.00 94.69 79 CYS A C 1
ATOM 612 O O . CYS A 1 79 ? -9.987 -1.806 -3.716 1.00 94.69 79 CYS A O 1
ATOM 614 N N . ILE A 1 80 ? -10.388 -1.061 -5.797 1.00 96.94 80 ILE A N 1
ATOM 615 C CA . ILE A 1 80 ? -9.480 -1.976 -6.493 1.00 96.94 80 ILE A CA 1
ATOM 616 C C . ILE A 1 80 ? -8.629 -1.184 -7.486 1.00 96.94 80 ILE A C 1
ATOM 618 O O . ILE A 1 80 ? -9.125 -0.254 -8.124 1.00 96.94 80 ILE A O 1
ATOM 622 N N . ALA A 1 81 ? -7.359 -1.553 -7.619 1.00 96.62 81 ALA A N 1
ATOM 623 C CA . ALA A 1 81 ? -6.436 -0.964 -8.582 1.00 96.62 81 ALA A CA 1
ATOM 624 C C . ALA A 1 81 ? -5.532 -2.045 -9.181 1.00 96.62 81 ALA A C 1
ATOM 626 O O . ALA A 1 81 ? -5.165 -2.995 -8.496 1.00 96.62 81 ALA A O 1
ATOM 627 N N . ALA A 1 82 ? -5.136 -1.880 -10.439 1.00 97.25 82 ALA A N 1
ATOM 628 C CA . ALA A 1 82 ? -4.172 -2.743 -11.117 1.00 97.25 82 ALA A CA 1
ATOM 629 C C . ALA A 1 82 ? -3.072 -1.879 -11.757 1.00 97.25 82 ALA A C 1
ATOM 631 O O . ALA A 1 82 ? -3.354 -0.746 -12.161 1.00 97.25 82 ALA A O 1
ATOM 632 N N . PRO A 1 83 ? -1.823 -2.368 -11.836 1.00 96.69 83 PRO A N 1
ATOM 633 C CA . PRO A 1 83 ? -0.755 -1.640 -12.497 1.00 96.69 83 PRO A CA 1
ATOM 634 C C . PRO A 1 83 ? -1.004 -1.586 -14.007 1.00 96.69 83 PRO A C 1
ATOM 636 O O . PRO A 1 83 ? -1.411 -2.569 -14.625 1.00 96.69 83 PRO A O 1
ATOM 639 N N . VAL A 1 84 ? -0.692 -0.446 -14.618 1.00 95.81 84 VAL A N 1
ATOM 640 C CA . VAL A 1 84 ? -0.553 -0.354 -16.074 1.00 95.81 84 VAL A CA 1
ATOM 641 C C . VAL A 1 84 ? 0.900 -0.657 -16.408 1.00 95.81 84 VAL A C 1
ATOM 643 O O . VAL A 1 84 ? 1.797 0.019 -15.905 1.00 95.81 84 VAL A O 1
ATOM 646 N N . LEU A 1 85 ? 1.139 -1.680 -17.225 1.00 94.69 85 LEU A N 1
ATOM 647 C CA . LEU A 1 85 ? 2.483 -2.139 -17.574 1.00 94.69 85 LEU A CA 1
ATOM 648 C C . LEU A 1 85 ? 2.878 -1.662 -18.975 1.00 94.69 85 LEU A C 1
ATOM 650 O O . LEU A 1 85 ? 2.044 -1.610 -19.879 1.00 94.69 85 LEU A O 1
ATOM 654 N N . ASN A 1 86 ? 4.155 -1.336 -19.165 1.00 94.31 86 ASN A N 1
ATOM 655 C CA . ASN A 1 86 ? 4.717 -1.114 -20.495 1.00 94.31 86 ASN A CA 1
ATOM 656 C C . ASN A 1 86 ? 5.012 -2.445 -21.215 1.00 94.31 86 ASN A C 1
ATOM 658 O O . ASN A 1 86 ? 4.856 -3.528 -20.651 1.00 94.31 86 ASN A O 1
ATOM 662 N N . SER A 1 87 ? 5.496 -2.373 -22.458 1.00 95.44 87 SER A N 1
ATOM 663 C CA . SER A 1 87 ? 5.846 -3.551 -23.270 1.00 95.44 87 SER A CA 1
ATOM 664 C C . SER A 1 87 ? 6.948 -4.435 -22.672 1.00 95.44 87 SER A C 1
ATOM 666 O O . SER A 1 87 ? 7.115 -5.569 -23.107 1.00 95.44 87 SER A O 1
ATOM 668 N N . TYR A 1 88 ? 7.699 -3.930 -21.690 1.00 93.75 88 TYR A N 1
ATOM 669 C CA . TYR A 1 88 ? 8.746 -4.661 -20.974 1.00 93.75 88 TYR A CA 1
ATOM 670 C C . TYR A 1 88 ? 8.246 -5.272 -19.655 1.00 93.75 88 TYR A C 1
ATOM 672 O O . TYR A 1 88 ? 9.037 -5.850 -18.916 1.00 93.75 88 TYR A O 1
ATOM 680 N N . GLY A 1 89 ? 6.953 -5.133 -19.336 1.00 90.50 89 GLY A N 1
ATOM 681 C CA . GLY A 1 89 ? 6.358 -5.634 -18.094 1.00 90.50 89 GLY A CA 1
ATOM 682 C C . GLY A 1 89 ? 6.594 -4.743 -16.870 1.00 90.50 89 GLY A C 1
ATOM 683 O O . GLY A 1 89 ? 6.235 -5.134 -15.762 1.00 90.50 89 GLY A O 1
ATOM 684 N N . ASN A 1 90 ? 7.158 -3.544 -17.044 1.00 92.19 90 ASN A N 1
ATOM 685 C CA . ASN A 1 90 ? 7.390 -2.609 -15.943 1.00 92.19 90 ASN A CA 1
ATOM 686 C C . ASN A 1 90 ? 6.161 -1.729 -15.718 1.00 92.19 90 ASN A C 1
ATOM 688 O O . ASN A 1 90 ? 5.579 -1.222 -16.681 1.00 92.19 90 ASN A O 1
ATOM 692 N N . ALA A 1 91 ? 5.795 -1.504 -14.455 1.00 93.81 91 ALA A N 1
ATOM 693 C CA . ALA A 1 91 ? 4.709 -0.593 -14.123 1.00 93.81 91 ALA A CA 1
ATOM 694 C C . ALA A 1 91 ? 5.053 0.844 -14.520 1.00 93.81 91 ALA A C 1
ATOM 696 O O . ALA A 1 91 ? 6.128 1.361 -14.208 1.00 93.81 91 ALA A O 1
ATOM 697 N N . LEU A 1 92 ? 4.116 1.483 -15.216 1.00 91.31 92 LEU A N 1
ATOM 698 C CA . LEU A 1 92 ? 4.202 2.889 -15.558 1.00 91.31 92 LEU A CA 1
ATOM 699 C C . LEU A 1 92 ? 4.016 3.723 -14.295 1.00 91.31 92 LEU A C 1
ATOM 701 O O . LEU A 1 92 ? 3.033 3.581 -13.567 1.00 91.31 92 LEU A O 1
ATOM 705 N N . GLN A 1 93 ? 4.969 4.615 -14.064 1.00 77.19 93 GLN A N 1
ATOM 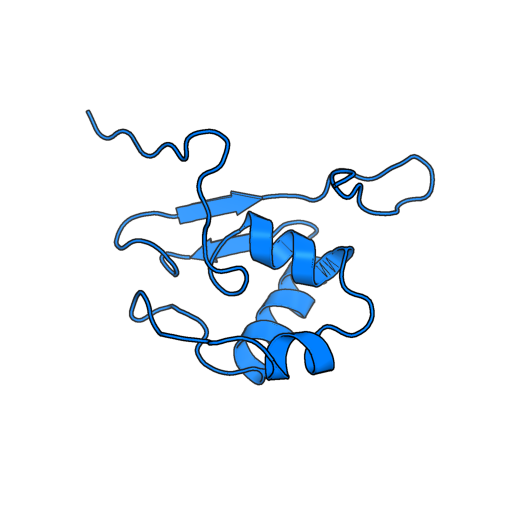706 C CA . GLN A 1 93 ? 4.888 5.632 -13.029 1.00 77.19 93 GLN A CA 1
ATOM 707 C C . GLN A 1 93 ? 4.479 6.945 -13.696 1.00 77.19 93 GLN A C 1
ATOM 709 O O . GLN A 1 93 ? 5.003 7.250 -14.772 1.00 77.19 93 GLN A O 1
ATOM 714 N N . PRO A 1 94 ? 3.563 7.728 -13.101 1.00 65.81 94 PRO A N 1
ATOM 715 C CA . PRO A 1 94 ? 3.340 9.092 -13.549 1.00 65.81 94 PRO A CA 1
ATOM 716 C C . PRO A 1 94 ? 4.678 9.833 -13.514 1.00 65.81 94 PRO A C 1
ATOM 718 O O . PRO A 1 94 ? 5.346 9.847 -12.480 1.00 65.81 94 PRO A O 1
ATOM 721 N N . SER A 1 95 ? 5.090 10.405 -14.644 1.00 58.28 95 SER A N 1
ATOM 722 C CA . SER A 1 95 ? 6.179 11.377 -14.656 1.00 58.28 95 SER A CA 1
ATOM 723 C C . SER A 1 95 ? 5.757 12.541 -13.763 1.00 58.28 95 SER A C 1
ATOM 725 O O . SER A 1 95 ? 4.683 13.103 -13.990 1.00 58.28 95 SER A O 1
ATOM 727 N N . ALA A 1 96 ? 6.558 12.822 -12.734 1.00 48.38 96 ALA A N 1
ATOM 728 C CA . ALA A 1 96 ? 6.392 13.998 -11.885 1.00 48.38 96 ALA A CA 1
ATOM 729 C C . ALA A 1 96 ? 6.388 15.288 -12.717 1.00 48.38 96 ALA A C 1
ATOM 731 O O . ALA A 1 96 ? 7.126 15.331 -13.731 1.00 48.38 96 ALA A O 1
#

Secondary structure (DSSP, 8-state):
-----PPTT----TTSSHHHHHHHHHT-SSHHHHHTTS----SSTTS--SHHHHHHHHHHHHHHTSEEEESSSSTT-EEEE-PPB-TTSPBPPPP-

Foldseek 3Di:
DDDDDDDPVDDDFLLQAFVSLQCLQFPDPCSLVVLVPDQQDFQDPPRDRDSVSSVVQSVVCNVVQKHKNPCGHPHPDIDIGGFDADPVRHGDDPDD

Sequence (96 aa):
PIRIAARPGTLVDIHCSSTGKVFLAFCIPEPRKFCKTLDLSPHTKNTHTTVEAVLKGIEETRKQGYAMDEVEYVPGVRCIAAPVLNSYGNALQPSA

pLDDT: mean 92.97, std 9.51, range [48.38, 98.62]

Radius of gyration: 13.27 Å; chains: 1; bounding box: 40×28×35 Å